Protein AF-A0A3R7HCZ3-F1 (afdb_monomer_lite)

Sequence (159 aa):
MEVKSAFKNFFNTLKILQLVKFNPEKGKIEFSSGRIAFIGEDILTLFQSELEKILGENYKVLAYTTGKKLGLNFWKCLEKNFNGKTSEEKIKLACKFLTYSGWGKHEVFLTKNQCTIRVYNSIISNSYKNKHFNSDKPTCHLHCGLLVKLVENAFGWGG

Radius of gyration: 16.72 Å; chains: 1; bounding box: 40×29×40 Å

pLDDT: mean 82.82, std 12.59, range [43.34, 96.81]

Foldseek 3Di:
DVVVVVVVVVVLVVLQVVQWDDDVVVPFTAGVLGTDDDDDLLRVLVVLVVLCVVVPPCVLVVLLVLLLVLLVSLLVSCCVSPVVDALVVSLVSVQVVCCVSQQAHWDWDDDPPDIDIDGHPGSQVVSVCVPDPDDPDDGNSNNNSNSVNSVCVRPVPDD

Structure (mmCIF, N/CA/C/O backbone):
data_AF-A0A3R7HCZ3-F1
#
_entry.id   AF-A0A3R7HCZ3-F1
#
loop_
_atom_site.group_PDB
_atom_site.id
_atom_site.type_symbol
_atom_site.label_atom_id
_atom_site.label_alt_id
_atom_site.label_comp_id
_atom_site.label_asym_id
_atom_site.label_entity_id
_atom_site.label_seq_id
_atom_site.pdbx_PDB_ins_code
_atom_site.Cartn_x
_atom_site.Cartn_y
_atom_site.Cartn_z
_atom_site.occupancy
_atom_site.B_iso_or_equiv
_atom_site.auth_seq_id
_atom_site.auth_comp_id
_atom_site.auth_asym_id
_atom_site.auth_atom_id
_atom_site.pdbx_PDB_model_num
ATOM 1 N N . MET A 1 1 ? -17.525 -17.436 19.801 1.00 46.69 1 MET A N 1
ATOM 2 C CA . MET A 1 1 ? -16.749 -16.170 19.731 1.00 46.69 1 MET A CA 1
ATOM 3 C C . MET A 1 1 ? -16.386 -15.774 18.289 1.00 46.69 1 MET A C 1
ATOM 5 O O . MET A 1 1 ? -16.250 -14.589 18.010 1.00 46.69 1 MET A O 1
ATOM 9 N N . GLU A 1 2 ? -16.323 -16.727 17.351 1.00 50.44 2 GLU A N 1
ATOM 10 C CA . GLU A 1 2 ? -15.933 -16.509 15.944 1.00 50.44 2 GLU A CA 1
ATOM 11 C C . GLU A 1 2 ? -16.980 -15.787 15.079 1.00 50.44 2 GLU A C 1
ATOM 13 O O . GLU A 1 2 ? -16.623 -14.939 14.263 1.00 50.44 2 GLU A O 1
ATOM 18 N N . VAL A 1 3 ? -18.276 -16.024 15.307 1.00 49.56 3 VAL A N 1
ATOM 19 C CA . VAL A 1 3 ? -19.358 -15.432 14.494 1.00 49.56 3 VAL A CA 1
ATOM 20 C C . VAL A 1 3 ? -19.382 -13.900 14.600 1.00 49.56 3 VAL A C 1
ATOM 22 O O . VAL A 1 3 ? -19.431 -13.206 13.589 1.00 49.56 3 VAL A O 1
ATOM 25 N N . LYS A 1 4 ? -19.236 -13.334 15.807 1.00 47.03 4 LYS A N 1
ATOM 26 C CA . LYS A 1 4 ? -19.186 -11.869 16.001 1.00 47.03 4 LYS A CA 1
ATOM 27 C C . LYS A 1 4 ? -17.974 -11.225 15.309 1.00 47.03 4 LYS A C 1
ATOM 29 O O . LYS A 1 4 ? -18.085 -10.119 14.781 1.00 47.03 4 LYS A O 1
ATOM 34 N N . SER A 1 5 ? -16.836 -11.923 15.281 1.00 55.28 5 SER A N 1
ATOM 35 C CA . SER A 1 5 ? -15.621 -11.483 14.581 1.00 55.28 5 SER A CA 1
ATOM 36 C C . SER A 1 5 ? -15.808 -11.510 13.059 1.00 55.28 5 SER A C 1
ATOM 38 O O . SER A 1 5 ? -15.493 -10.530 12.380 1.00 55.28 5 SER A O 1
ATOM 40 N N . ALA A 1 6 ? -16.405 -12.580 12.525 1.00 57.06 6 ALA A N 1
ATOM 41 C CA . ALA A 1 6 ? -16.720 -12.716 11.105 1.00 57.06 6 ALA A CA 1
ATOM 42 C C . ALA A 1 6 ? -17.700 -11.631 10.623 1.00 57.06 6 ALA A C 1
ATOM 44 O O . ALA A 1 6 ? -17.431 -10.957 9.629 1.00 57.06 6 ALA A O 1
ATOM 45 N N . PHE A 1 7 ? -18.770 -11.369 11.382 1.00 58.47 7 PHE A N 1
ATOM 46 C CA . PHE A 1 7 ? -19.737 -10.311 11.069 1.00 58.47 7 PHE A CA 1
ATOM 47 C C . PHE A 1 7 ? -19.108 -8.911 11.096 1.00 58.47 7 PHE A C 1
ATOM 49 O O . PHE A 1 7 ? -19.286 -8.131 10.161 1.00 58.47 7 PHE A O 1
ATOM 56 N N . LYS A 1 8 ? -18.305 -8.588 12.119 1.00 60.72 8 LYS A N 1
ATOM 57 C CA . LYS A 1 8 ? -17.579 -7.305 12.183 1.00 60.72 8 LYS A CA 1
ATOM 58 C C . LYS A 1 8 ? -16.622 -7.145 10.997 1.00 60.72 8 LYS A C 1
ATOM 60 O O . LYS A 1 8 ? -16.502 -6.059 10.427 1.00 60.72 8 LYS A O 1
ATOM 65 N N . ASN A 1 9 ? -15.957 -8.229 10.603 1.00 61.84 9 ASN A N 1
ATOM 66 C CA . ASN A 1 9 ? -15.080 -8.251 9.442 1.00 61.84 9 ASN A CA 1
ATOM 67 C C . ASN A 1 9 ? -15.834 -8.021 8.131 1.00 61.84 9 ASN A C 1
ATOM 69 O O . ASN A 1 9 ? -15.333 -7.258 7.309 1.00 61.84 9 ASN A O 1
ATOM 73 N N . PHE A 1 10 ? -17.012 -8.621 7.969 1.00 63.19 10 PHE A N 1
ATOM 74 C CA . PHE A 1 10 ? -17.880 -8.463 6.805 1.00 63.19 10 PHE A CA 1
ATOM 75 C C . PHE A 1 10 ? -18.360 -7.016 6.629 1.00 63.19 10 PHE A C 1
ATOM 77 O O . PHE A 1 10 ? -18.179 -6.437 5.560 1.00 63.19 10 PHE A O 1
ATOM 84 N N . PHE A 1 11 ? -18.860 -6.374 7.690 1.00 66.81 11 PHE A N 1
ATOM 85 C CA . PHE A 1 11 ? -19.307 -4.977 7.620 1.00 66.81 11 PHE A CA 1
ATOM 86 C C . PHE A 1 11 ? -18.174 -3.992 7.322 1.00 66.81 11 PHE A C 1
ATOM 88 O O . PHE A 1 11 ? -18.360 -3.052 6.551 1.00 66.81 11 PHE A O 1
ATOM 95 N N . ASN A 1 12 ? -16.986 -4.204 7.895 1.00 66.94 12 ASN A N 1
ATOM 96 C CA . ASN A 1 12 ? -15.822 -3.376 7.572 1.00 66.94 12 ASN A CA 1
ATOM 97 C C . ASN A 1 12 ? -15.404 -3.538 6.104 1.00 66.94 12 ASN A C 1
ATOM 99 O O . ASN A 1 12 ? -15.039 -2.556 5.464 1.00 66.94 12 ASN A O 1
ATOM 103 N N . THR A 1 13 ? -15.490 -4.758 5.564 1.00 66.94 13 THR A N 1
ATOM 104 C CA . THR A 1 13 ? -15.223 -5.027 4.147 1.00 66.94 13 THR A CA 1
ATOM 105 C C . THR A 1 13 ? -16.255 -4.343 3.250 1.00 66.94 13 THR A C 1
ATOM 107 O O . THR A 1 13 ? -15.870 -3.634 2.325 1.00 66.94 13 THR A O 1
ATOM 110 N N . LEU A 1 14 ? -17.550 -4.467 3.561 1.00 69.06 14 LEU A N 1
ATOM 111 C CA . LEU A 1 14 ? -18.622 -3.784 2.831 1.00 69.06 14 LEU A CA 1
ATOM 112 C C . LEU A 1 14 ? -18.439 -2.265 2.821 1.00 69.06 14 LEU A C 1
ATOM 114 O O . LEU A 1 14 ? -18.545 -1.654 1.764 1.00 69.06 14 LEU A O 1
ATOM 118 N N . LYS A 1 15 ? -18.099 -1.658 3.965 1.00 72.00 15 LYS A N 1
ATOM 119 C CA . LYS A 1 15 ? -17.854 -0.210 4.049 1.00 72.00 15 LYS A CA 1
ATOM 120 C C . LYS A 1 15 ? -16.722 0.251 3.139 1.00 72.00 15 LYS A C 1
ATOM 122 O O . LYS A 1 15 ? -16.817 1.322 2.557 1.00 72.00 15 LYS A O 1
ATOM 127 N N . ILE A 1 16 ? -15.657 -0.538 3.015 1.00 70.88 16 ILE A N 1
ATOM 128 C CA . ILE A 1 16 ? -14.544 -0.199 2.128 1.00 70.88 16 ILE A CA 1
ATOM 129 C C . ILE A 1 16 ? -14.942 -0.378 0.657 1.00 70.88 16 ILE A C 1
ATOM 131 O O . ILE A 1 16 ? -14.633 0.484 -0.161 1.00 70.88 16 ILE A O 1
ATOM 135 N N . LEU A 1 17 ? -15.659 -1.452 0.317 1.00 71.31 17 LEU A N 1
ATOM 136 C CA . LEU A 1 17 ? -16.142 -1.682 -1.050 1.00 71.31 17 LEU A CA 1
ATOM 137 C C . LEU A 1 17 ? -17.149 -0.612 -1.496 1.00 71.31 17 LEU A C 1
ATOM 139 O O . LEU A 1 17 ? -17.121 -0.204 -2.650 1.00 71.31 17 LEU A O 1
ATOM 143 N N . GLN A 1 18 ? -17.963 -0.081 -0.580 1.00 77.12 18 GLN A N 1
ATOM 144 C CA . GLN A 1 18 ? -18.866 1.048 -0.842 1.00 77.12 18 GLN A CA 1
ATOM 145 C C . GLN A 1 18 ? -18.138 2.348 -1.221 1.00 77.12 18 GLN A C 1
ATOM 147 O O . GLN A 1 18 ? -18.753 3.249 -1.792 1.00 77.12 18 GLN A O 1
ATOM 152 N N . LEU A 1 19 ? -16.838 2.469 -0.928 1.00 77.12 19 LEU A N 1
ATOM 153 C CA . LEU A 1 19 ? -16.034 3.612 -1.370 1.00 77.12 19 LEU A CA 1
ATOM 154 C C . LEU A 1 19 ? -15.634 3.512 -2.846 1.00 77.12 19 LEU A C 1
ATOM 156 O O . LEU A 1 19 ? -15.153 4.505 -3.390 1.00 77.12 19 LEU A O 1
ATOM 160 N N . VAL A 1 20 ? -15.810 2.346 -3.477 1.00 81.12 20 VAL A N 1
ATOM 161 C CA . VAL A 1 20 ? -15.575 2.136 -4.906 1.00 81.12 20 VAL A CA 1
ATOM 162 C C . VAL A 1 20 ? -16.873 2.411 -5.662 1.00 81.12 20 VAL A C 1
ATOM 164 O O . VAL A 1 20 ? -17.868 1.710 -5.497 1.00 81.12 20 VAL A O 1
ATOM 167 N N . LYS A 1 21 ? -16.865 3.435 -6.513 1.00 83.88 21 LYS A N 1
ATOM 168 C CA . LYS A 1 21 ? -17.983 3.795 -7.388 1.00 83.88 21 LYS A CA 1
ATOM 169 C C . LYS A 1 21 ? -17.620 3.486 -8.829 1.00 83.88 21 LYS A C 1
ATOM 171 O O . LYS A 1 21 ? -16.614 3.982 -9.332 1.00 83.88 21 LYS A O 1
ATOM 176 N N . PHE A 1 22 ? -18.450 2.693 -9.498 1.00 85.56 22 PHE A N 1
ATOM 177 C CA . PHE A 1 22 ? -18.299 2.400 -10.918 1.00 85.56 22 PHE A CA 1
ATOM 178 C C . PHE A 1 22 ? -19.313 3.205 -11.731 1.00 85.56 22 PHE A C 1
ATOM 180 O O . PHE A 1 22 ? -20.516 3.088 -11.518 1.00 85.56 22 PHE A O 1
ATOM 187 N N . ASN A 1 23 ? -18.816 4.030 -12.651 1.00 84.44 23 ASN A N 1
ATOM 188 C CA . ASN A 1 23 ? -19.613 4.757 -13.628 1.00 84.44 23 ASN A CA 1
ATOM 189 C C . ASN A 1 23 ? -19.216 4.281 -15.042 1.00 84.44 23 ASN A C 1
ATOM 191 O O . ASN A 1 23 ? -18.262 4.823 -15.617 1.00 84.44 23 ASN A O 1
ATOM 195 N N . PRO A 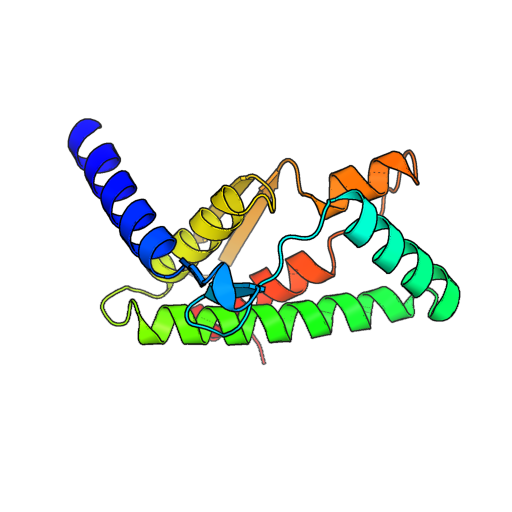1 24 ? -19.904 3.258 -15.587 1.00 83.12 24 PRO A N 1
ATOM 196 C CA . PRO A 1 24 ? -19.575 2.684 -16.891 1.00 83.12 24 PRO A CA 1
ATOM 197 C C . PRO A 1 24 ? -19.789 3.676 -18.036 1.00 83.12 24 PRO A C 1
ATOM 199 O O . PRO A 1 24 ? -18.946 3.755 -18.924 1.00 83.12 24 PRO A O 1
ATOM 202 N N . GLU A 1 25 ? -20.843 4.494 -17.978 1.00 88.62 25 GLU A N 1
ATOM 203 C CA . GLU A 1 25 ? -21.162 5.495 -19.009 1.00 88.62 25 GLU A CA 1
ATOM 204 C C . GLU A 1 25 ? -20.035 6.515 -19.202 1.00 88.62 25 GLU A C 1
ATOM 206 O O . GLU A 1 25 ? -19.793 6.992 -20.307 1.00 88.62 25 GLU A O 1
ATOM 211 N N . LYS A 1 26 ? -19.310 6.838 -18.124 1.00 87.06 26 LYS A N 1
ATOM 212 C CA . LYS A 1 26 ? -18.167 7.761 -18.152 1.00 87.06 26 LYS A CA 1
ATOM 213 C C . LYS A 1 26 ? -16.812 7.051 -18.199 1.00 87.06 26 LYS A C 1
ATOM 215 O O . LYS A 1 26 ? -15.788 7.733 -18.137 1.00 87.06 26 LYS A O 1
ATOM 220 N N . GLY A 1 27 ? -16.775 5.715 -18.243 1.00 84.00 27 GLY A N 1
ATOM 221 C CA . GLY A 1 27 ? -15.536 4.929 -18.195 1.00 84.00 27 GLY A CA 1
ATOM 222 C C . GLY A 1 27 ? -14.690 5.201 -16.941 1.00 84.00 27 GLY A C 1
ATOM 223 O O . GLY A 1 27 ? -13.456 5.277 -17.010 1.00 84.00 27 GLY A O 1
ATOM 224 N N . LYS A 1 28 ? -15.335 5.439 -15.791 1.00 86.12 28 LYS A N 1
ATOM 225 C CA . LYS A 1 28 ? -14.669 5.831 -14.540 1.00 86.12 28 LYS A CA 1
ATOM 226 C C . LYS A 1 28 ? -14.933 4.825 -13.432 1.00 86.12 28 LYS A C 1
ATOM 228 O O . LYS A 1 28 ? -16.071 4.448 -13.173 1.00 86.12 28 LYS A O 1
ATOM 233 N N . ILE A 1 29 ? -13.866 4.473 -12.727 1.00 83.88 29 ILE A N 1
ATOM 234 C CA . ILE A 1 29 ? -13.945 3.879 -11.399 1.00 83.88 29 ILE A CA 1
ATOM 235 C C . ILE A 1 29 ? -13.340 4.900 -10.443 1.00 83.88 29 ILE A C 1
ATOM 237 O O . ILE A 1 29 ? -12.251 5.425 -10.684 1.00 83.88 29 ILE A O 1
ATOM 241 N N . GLU A 1 30 ? -14.057 5.220 -9.380 1.00 82.50 30 GLU A N 1
ATOM 242 C CA . GLU A 1 30 ? -13.645 6.199 -8.385 1.00 82.50 30 GLU A CA 1
ATOM 243 C C . GLU A 1 30 ? -13.524 5.504 -7.038 1.00 82.50 30 GLU A C 1
ATOM 245 O O . GLU A 1 30 ? -14.420 4.784 -6.614 1.00 82.50 30 GLU A O 1
ATOM 250 N N . PHE A 1 31 ? -12.409 5.730 -6.361 1.00 78.06 31 PHE A N 1
ATOM 251 C CA . PHE A 1 31 ? -12.282 5.488 -4.935 1.00 78.06 31 PHE A CA 1
ATOM 252 C C . PHE A 1 31 ? -12.346 6.839 -4.228 1.00 78.06 31 PHE A C 1
ATOM 254 O O . PHE A 1 31 ? -12.068 7.870 -4.834 1.00 78.06 31 PHE A O 1
ATOM 261 N N . SER A 1 32 ? -12.670 6.888 -2.938 1.00 72.31 32 SER A N 1
ATOM 262 C CA . SER A 1 32 ? -12.846 8.172 -2.237 1.00 72.31 32 SER A CA 1
ATOM 263 C C . SER A 1 32 ? -11.636 9.134 -2.314 1.00 72.31 32 SER A C 1
ATOM 265 O O . SER A 1 32 ? -11.789 10.307 -1.968 1.00 72.31 32 SER A O 1
ATOM 267 N N . SER A 1 33 ? -10.445 8.657 -2.691 1.00 69.44 33 SER A N 1
ATOM 268 C CA . SER A 1 33 ? -9.234 9.462 -2.899 1.00 69.44 33 SER A CA 1
ATOM 269 C C . SER A 1 33 ? -9.015 9.931 -4.345 1.00 69.44 33 SER A C 1
ATOM 271 O O . SER A 1 33 ? -8.039 10.633 -4.594 1.00 69.44 33 SER A O 1
ATOM 273 N N . GLY A 1 34 ? -9.859 9.534 -5.301 1.00 76.88 34 GLY A N 1
ATOM 274 C CA . GLY A 1 34 ? -9.751 9.892 -6.718 1.00 76.88 34 GLY A CA 1
ATOM 275 C C . GLY A 1 34 ? -10.090 8.745 -7.676 1.00 76.88 34 GLY A C 1
ATOM 276 O O . GLY A 1 34 ? -10.532 7.669 -7.274 1.00 76.88 34 GLY A O 1
ATOM 277 N N . ARG A 1 35 ? -9.863 8.971 -8.974 1.00 81.00 35 ARG A N 1
ATOM 278 C CA . ARG A 1 35 ? -10.033 7.939 -10.006 1.00 81.00 35 ARG A CA 1
ATOM 279 C C . ARG A 1 35 ? -9.033 6.805 -9.782 1.00 81.00 35 ARG A C 1
ATOM 281 O O . ARG A 1 35 ? -7.853 7.060 -9.552 1.00 81.00 35 ARG A O 1
ATOM 288 N N . ILE A 1 36 ? -9.502 5.571 -9.908 1.00 80.38 36 ILE A N 1
ATOM 289 C CA . ILE A 1 36 ? -8.663 4.374 -9.905 1.00 80.38 36 ILE A CA 1
ATOM 290 C C . ILE A 1 36 ? -8.770 3.656 -11.250 1.00 80.38 36 ILE A C 1
ATOM 292 O O . ILE A 1 36 ? -9.755 3.800 -11.977 1.00 80.38 36 ILE A O 1
ATOM 296 N N . ALA A 1 37 ? -7.732 2.897 -11.583 1.00 77.62 37 ALA A N 1
ATOM 297 C CA . ALA A 1 37 ? -7.688 2.028 -12.748 1.00 77.62 37 ALA A CA 1
ATOM 298 C C . ALA A 1 37 ? -7.290 0.621 -12.298 1.00 77.62 37 ALA A C 1
ATOM 300 O O . ALA A 1 37 ? -6.429 0.473 -11.429 1.00 77.62 37 ALA A O 1
ATOM 301 N N . PHE A 1 38 ? -7.909 -0.395 -12.896 1.00 78.88 38 PHE A N 1
ATOM 302 C CA . PHE A 1 38 ? -7.417 -1.763 -12.793 1.00 78.88 38 PHE A CA 1
ATOM 303 C C . PHE A 1 38 ? -6.283 -1.933 -13.797 1.00 78.88 38 PHE A C 1
ATOM 305 O O . PHE A 1 38 ? -6.453 -1.667 -14.985 1.00 78.88 38 PHE A O 1
ATOM 312 N N . ILE A 1 39 ? -5.119 -2.330 -13.298 1.00 75.88 39 ILE A N 1
ATOM 313 C CA . ILE A 1 39 ? -3.920 -2.554 -14.099 1.00 75.88 39 ILE A CA 1
ATOM 314 C C . ILE A 1 39 ? -3.596 -4.039 -13.975 1.00 75.88 39 ILE A C 1
ATOM 316 O O . ILE A 1 39 ? -3.497 -4.546 -12.859 1.00 75.88 39 ILE A O 1
ATOM 320 N N . GLY A 1 40 ? -3.468 -4.732 -15.107 1.00 76.88 40 GLY A N 1
ATOM 321 C CA . GLY A 1 40 ? -3.034 -6.130 -15.116 1.00 76.88 40 GLY A CA 1
ATOM 322 C C . GLY A 1 40 ? -1.614 -6.273 -14.564 1.00 76.88 40 GLY A C 1
ATOM 323 O O . GLY A 1 40 ? -0.784 -5.378 -14.745 1.00 76.88 40 GLY A O 1
ATOM 324 N N . GLU A 1 41 ? -1.322 -7.397 -13.910 1.00 75.62 41 GLU A N 1
ATOM 325 C CA . GLU A 1 41 ? -0.023 -7.637 -13.258 1.00 75.62 41 GLU A CA 1
ATOM 326 C C . GLU A 1 41 ? 1.156 -7.496 -14.246 1.00 75.62 41 GLU A C 1
ATOM 328 O O . GLU A 1 41 ? 2.197 -6.910 -13.930 1.00 75.62 41 GLU A O 1
ATOM 333 N N . ASP A 1 42 ? 0.965 -7.929 -15.493 1.00 77.19 42 ASP A N 1
ATOM 334 C CA . ASP A 1 42 ? 1.971 -7.846 -16.559 1.00 77.19 42 ASP A CA 1
ATOM 335 C C . ASP A 1 42 ? 2.353 -6.406 -16.913 1.00 77.19 42 ASP A C 1
ATOM 337 O O . ASP A 1 42 ? 3.521 -6.111 -17.178 1.00 77.19 42 ASP A O 1
ATOM 341 N N . ILE A 1 43 ? 1.388 -5.484 -16.863 1.00 80.38 43 ILE A N 1
ATOM 342 C CA . ILE A 1 43 ? 1.613 -4.066 -17.160 1.00 80.38 43 ILE A CA 1
ATOM 343 C C . ILE A 1 43 ? 2.457 -3.423 -16.062 1.00 80.38 43 ILE A C 1
ATOM 345 O O . ILE A 1 43 ? 3.390 -2.680 -16.364 1.00 80.38 43 ILE A O 1
ATOM 349 N N . LEU A 1 44 ? 2.188 -3.742 -14.792 1.00 78.69 44 LEU A N 1
ATOM 350 C CA . LEU A 1 44 ? 3.004 -3.256 -13.677 1.00 78.69 44 LEU A CA 1
ATOM 351 C C . LEU A 1 44 ? 4.457 -3.736 -13.812 1.00 78.69 44 LEU A C 1
ATOM 353 O O . LEU A 1 44 ? 5.393 -2.955 -13.639 1.00 78.69 44 LEU A O 1
ATOM 357 N N . THR A 1 45 ? 4.632 -5.000 -14.202 1.00 76.50 45 THR A N 1
ATOM 358 C CA . THR A 1 45 ? 5.944 -5.597 -14.487 1.00 76.50 45 THR A CA 1
ATOM 359 C C . THR A 1 45 ? 6.657 -4.888 -15.633 1.00 76.50 45 THR A C 1
ATOM 361 O O . THR A 1 45 ? 7.856 -4.626 -15.560 1.00 76.50 45 THR A O 1
ATOM 364 N N . LEU A 1 46 ? 5.932 -4.600 -16.718 1.00 80.56 46 LEU A N 1
ATOM 365 C CA . LEU A 1 46 ? 6.466 -3.896 -17.877 1.00 80.56 46 LEU A CA 1
ATOM 366 C C . LEU A 1 46 ? 6.962 -2.505 -17.479 1.00 80.56 46 LEU A C 1
ATOM 368 O O . LEU A 1 46 ? 8.125 -2.193 -17.725 1.00 80.56 46 LEU A O 1
ATOM 372 N N . PHE A 1 47 ? 6.129 -1.720 -16.790 1.00 81.88 47 PHE A N 1
ATOM 373 C CA . PHE A 1 47 ? 6.511 -0.394 -16.306 1.00 81.88 47 PHE A CA 1
ATOM 374 C C . PHE A 1 47 ? 7.759 -0.435 -15.430 1.00 81.88 47 PHE A C 1
ATOM 376 O O . PHE A 1 47 ? 8.664 0.370 -15.632 1.00 81.88 47 PHE A O 1
ATOM 383 N N . GLN A 1 48 ? 7.833 -1.378 -14.489 1.00 81.44 48 GLN A N 1
ATOM 384 C CA . GLN A 1 48 ? 9.017 -1.522 -13.649 1.00 81.44 48 GLN A CA 1
ATOM 385 C C . GLN A 1 48 ? 10.264 -1.834 -14.486 1.00 81.44 48 GLN A C 1
ATOM 387 O O . GLN A 1 48 ? 11.276 -1.161 -14.319 1.00 81.44 48 GLN A O 1
ATOM 392 N N . SER A 1 49 ? 10.185 -2.791 -15.417 1.00 81.31 49 SER A N 1
ATOM 393 C CA . SER A 1 49 ? 11.334 -3.160 -16.254 1.00 81.31 49 SER A CA 1
ATOM 394 C C . SER A 1 49 ? 11.802 -2.026 -17.170 1.00 81.31 49 SER A C 1
ATOM 396 O O . SER A 1 49 ? 13.001 -1.847 -17.361 1.00 81.31 49 SER A O 1
ATOM 398 N N . GLU A 1 50 ? 10.882 -1.227 -17.713 1.00 87.06 50 GLU A N 1
ATOM 399 C CA . GLU A 1 50 ? 11.244 -0.091 -18.566 1.00 87.06 50 GLU A CA 1
ATOM 400 C C . GLU A 1 50 ? 11.847 1.059 -17.750 1.00 87.06 50 GLU A C 1
ATOM 402 O O . GLU A 1 50 ? 12.852 1.645 -18.151 1.00 87.06 50 GLU A O 1
ATOM 407 N N . LEU A 1 51 ? 11.310 1.339 -16.558 1.00 86.06 51 LEU A N 1
ATOM 408 C CA . LEU A 1 51 ? 11.903 2.322 -15.648 1.00 86.06 51 LEU A CA 1
ATOM 409 C C . LEU A 1 51 ? 13.292 1.892 -15.166 1.00 86.06 51 LEU A C 1
ATOM 411 O O . LEU A 1 51 ? 14.182 2.735 -15.084 1.00 86.06 51 LEU A O 1
ATOM 415 N N . GLU A 1 52 ? 13.491 0.603 -14.882 1.00 85.88 52 GLU A N 1
ATOM 416 C CA . GLU A 1 52 ? 14.797 0.031 -14.536 1.00 85.88 52 GLU A CA 1
ATOM 417 C C . GLU A 1 52 ? 15.822 0.238 -15.661 1.00 85.88 52 GLU A C 1
ATOM 419 O O . GLU A 1 52 ? 16.942 0.664 -15.389 1.00 85.88 52 GLU A O 1
ATOM 424 N N . L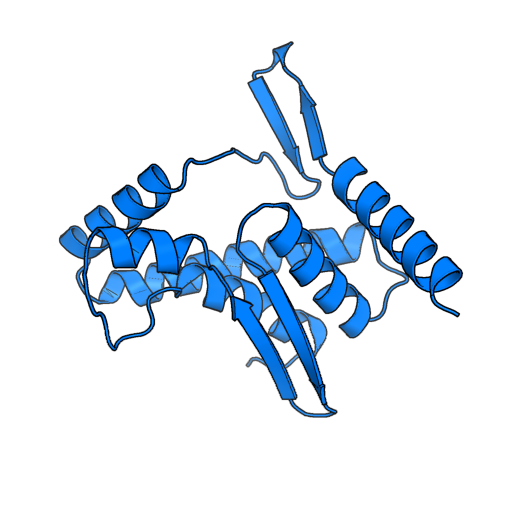YS A 1 53 ? 15.442 0.018 -16.928 1.00 87.06 53 LYS A N 1
ATOM 425 C CA . LYS A 1 53 ? 16.329 0.246 -18.085 1.00 87.06 53 LYS A CA 1
ATOM 426 C C . LYS A 1 53 ? 16.720 1.714 -18.259 1.00 87.06 53 LYS A C 1
ATOM 428 O O . LYS A 1 53 ? 17.866 2.000 -18.583 1.00 87.06 53 LYS A O 1
ATOM 433 N N . ILE A 1 54 ? 15.771 2.633 -18.073 1.00 91.56 54 ILE A N 1
ATOM 434 C CA . ILE A 1 54 ? 15.984 4.069 -18.311 1.00 91.56 54 ILE A CA 1
ATOM 435 C C . ILE A 1 54 ? 16.763 4.714 -17.161 1.00 91.56 54 ILE A C 1
ATOM 437 O O . ILE A 1 54 ? 17.662 5.519 -17.388 1.00 91.56 54 ILE A O 1
ATOM 441 N N . LEU A 1 55 ? 16.392 4.398 -15.919 1.00 89.81 55 LEU A N 1
ATOM 442 C CA . LEU A 1 55 ? 16.889 5.092 -14.728 1.00 89.81 55 LEU A CA 1
ATOM 443 C C . LEU A 1 55 ? 18.001 4.326 -14.006 1.00 89.81 55 LEU A C 1
ATOM 445 O O . LEU A 1 55 ? 18.603 4.869 -13.074 1.00 89.81 55 LEU A O 1
ATOM 449 N N . GLY A 1 56 ? 18.251 3.069 -14.382 1.00 87.12 56 GLY A N 1
ATOM 450 C CA . GLY A 1 56 ? 19.086 2.165 -13.600 1.00 87.12 56 GLY A CA 1
ATOM 451 C C . GLY A 1 56 ? 18.575 2.074 -12.163 1.00 87.12 56 GLY A C 1
ATOM 452 O O . GLY A 1 56 ? 17.385 2.225 -11.901 1.00 87.12 56 GLY A O 1
ATOM 453 N N . GLU A 1 57 ? 19.484 1.921 -11.204 1.00 85.44 57 GLU A N 1
ATOM 454 C CA . GLU A 1 57 ? 19.190 1.799 -9.767 1.00 85.44 57 GLU A CA 1
ATOM 455 C C . GLU A 1 57 ? 18.341 2.949 -9.176 1.00 85.44 57 GLU A C 1
ATOM 457 O O . GLU A 1 57 ? 17.620 2.741 -8.195 1.00 85.44 57 GLU A O 1
ATOM 462 N N . ASN A 1 58 ? 18.340 4.140 -9.790 1.00 88.75 58 ASN A N 1
ATOM 463 C CA . ASN A 1 58 ? 17.550 5.286 -9.319 1.00 88.75 58 ASN A CA 1
ATOM 464 C C . ASN A 1 58 ? 16.033 5.049 -9.386 1.00 88.75 58 ASN A C 1
ATOM 466 O O . ASN A 1 58 ? 15.275 5.711 -8.668 1.00 88.75 58 ASN A O 1
ATOM 470 N N . TYR A 1 59 ? 15.571 4.078 -10.183 1.00 88.50 59 TYR A N 1
ATOM 471 C CA . TYR A 1 59 ? 14.156 3.706 -10.216 1.00 88.50 59 TYR A CA 1
ATOM 472 C C . TYR A 1 59 ? 13.630 3.330 -8.819 1.00 88.50 59 TYR A C 1
ATOM 474 O O . TYR A 1 59 ? 12.472 3.605 -8.512 1.00 88.50 59 TYR A O 1
ATOM 482 N N . LYS A 1 60 ? 14.472 2.748 -7.948 1.00 89.75 60 LYS A N 1
ATOM 483 C CA . LYS A 1 60 ? 14.085 2.307 -6.597 1.00 89.75 60 LYS A CA 1
ATOM 484 C C . LYS A 1 60 ? 13.627 3.485 -5.749 1.00 89.75 60 LYS A C 1
ATOM 486 O O . LYS A 1 60 ? 12.595 3.407 -5.082 1.00 89.75 60 LYS A O 1
ATOM 491 N N . VAL A 1 61 ? 14.361 4.596 -5.826 1.00 92.62 61 VAL A N 1
ATOM 492 C CA . VAL A 1 61 ? 14.048 5.849 -5.124 1.00 92.62 61 VAL A CA 1
ATOM 493 C C . VAL A 1 61 ? 12.760 6.458 -5.669 1.00 92.62 61 VAL A C 1
ATOM 495 O O . VAL A 1 61 ? 11.892 6.869 -4.892 1.00 92.62 61 VAL A O 1
ATOM 498 N N . LEU A 1 62 ? 12.593 6.469 -6.996 1.00 92.38 62 LEU A N 1
ATOM 499 C CA . LEU A 1 62 ? 11.376 6.961 -7.639 1.00 92.38 62 LEU A CA 1
ATOM 500 C C . LEU A 1 62 ? 10.149 6.127 -7.238 1.00 92.38 62 LEU A C 1
ATOM 502 O O . LEU A 1 62 ? 9.124 6.686 -6.839 1.00 92.38 62 LEU A O 1
ATOM 506 N N . ALA A 1 63 ? 10.259 4.799 -7.299 1.00 91.69 63 ALA A N 1
ATOM 507 C CA . ALA A 1 63 ? 9.208 3.862 -6.925 1.00 91.69 63 ALA A CA 1
ATOM 508 C C . ALA A 1 63 ? 8.825 4.030 -5.450 1.00 91.69 63 ALA A C 1
ATOM 510 O O . ALA A 1 63 ? 7.646 4.192 -5.138 1.00 91.69 63 ALA A O 1
ATOM 511 N N . TYR A 1 64 ? 9.812 4.081 -4.553 1.00 94.62 64 TYR A N 1
ATOM 512 C CA . TYR A 1 64 ? 9.593 4.288 -3.123 1.00 94.62 64 TYR A CA 1
ATOM 513 C C . TYR A 1 64 ? 8.905 5.628 -2.828 1.00 94.62 64 TYR A C 1
ATOM 515 O O . TYR A 1 64 ? 7.899 5.675 -2.118 1.00 94.62 64 TYR A O 1
ATOM 523 N N . THR A 1 65 ? 9.379 6.718 -3.434 1.00 95.38 65 THR A N 1
ATOM 524 C CA . THR A 1 65 ? 8.799 8.062 -3.261 1.00 95.38 65 THR A CA 1
ATOM 525 C C . THR A 1 65 ? 7.369 8.135 -3.795 1.00 95.38 65 THR A C 1
ATOM 527 O O . THR A 1 65 ? 6.488 8.730 -3.168 1.00 95.38 65 THR A O 1
ATOM 530 N N . THR A 1 66 ? 7.112 7.493 -4.935 1.00 93.25 66 THR A N 1
ATOM 531 C CA . THR A 1 66 ? 5.766 7.366 -5.508 1.00 93.25 66 THR A CA 1
ATOM 532 C C . THR A 1 66 ? 4.854 6.584 -4.567 1.00 93.25 66 THR A C 1
ATOM 534 O O . THR A 1 66 ? 3.754 7.042 -4.257 1.00 93.25 66 TH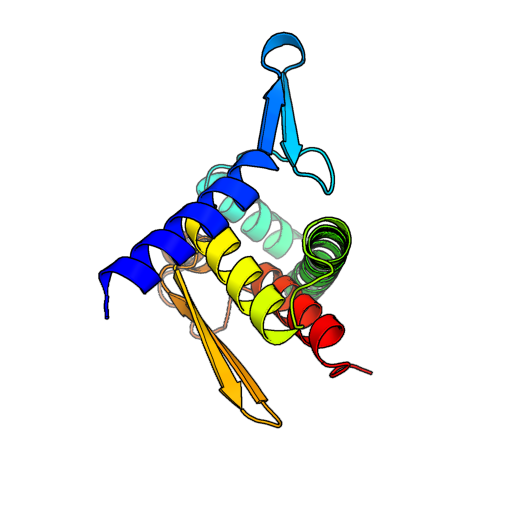R A O 1
ATOM 537 N N . GLY A 1 67 ? 5.348 5.467 -4.026 1.00 94.88 67 GLY A N 1
ATOM 538 C CA . GLY A 1 67 ? 4.691 4.699 -2.975 1.00 94.88 67 GLY A CA 1
ATOM 539 C C . GLY A 1 67 ? 4.297 5.569 -1.785 1.00 94.88 67 GLY A C 1
ATOM 540 O O . GLY A 1 67 ? 3.132 5.569 -1.392 1.00 94.88 67 GLY A O 1
ATOM 541 N N . LYS A 1 68 ? 5.217 6.397 -1.267 1.00 96.81 68 LYS A N 1
ATOM 542 C CA . LYS A 1 68 ? 4.910 7.314 -0.156 1.00 96.81 68 LYS A CA 1
ATOM 543 C C . LYS A 1 68 ? 3.761 8.266 -0.504 1.00 96.81 68 LYS A C 1
ATOM 545 O O . LYS A 1 68 ? 2.841 8.431 0.293 1.00 96.81 68 LYS A O 1
ATOM 550 N N . LYS A 1 69 ? 3.748 8.861 -1.701 1.00 94.69 69 LYS A N 1
ATOM 551 C CA . LYS A 1 69 ? 2.639 9.736 -2.133 1.00 94.69 69 LYS A CA 1
ATOM 552 C C . LYS A 1 69 ? 1.297 8.993 -2.165 1.00 94.69 69 LYS A C 1
ATOM 554 O O . LYS A 1 69 ? 0.298 9.528 -1.684 1.00 94.69 69 LYS A O 1
ATOM 559 N N . LEU A 1 70 ? 1.278 7.753 -2.662 1.00 91.88 70 LEU A N 1
ATOM 560 C CA . LEU A 1 70 ? 0.084 6.899 -2.644 1.00 91.88 70 LEU A CA 1
ATOM 561 C C . LEU A 1 70 ? -0.373 6.594 -1.213 1.00 91.88 70 LEU A C 1
ATOM 563 O O . LEU A 1 70 ? -1.552 6.758 -0.904 1.00 91.88 70 LEU A O 1
ATOM 567 N N . GLY A 1 71 ? 0.555 6.228 -0.325 1.00 94.19 71 GLY A N 1
ATOM 568 C CA . GLY A 1 71 ? 0.266 5.964 1.085 1.00 94.19 71 GLY A CA 1
ATOM 569 C C . GLY A 1 71 ? -0.317 7.181 1.806 1.00 94.19 71 GLY A C 1
ATOM 570 O O . GLY A 1 71 ? -1.280 7.045 2.556 1.00 94.19 71 GLY A O 1
ATOM 571 N N . LEU A 1 72 ? 0.183 8.390 1.524 1.00 94.31 72 LEU A N 1
ATOM 572 C CA . LEU A 1 72 ? -0.378 9.630 2.071 1.00 94.31 72 LEU A CA 1
ATOM 573 C C . LEU A 1 72 ? -1.812 9.881 1.586 1.00 94.31 72 LEU A C 1
ATOM 575 O O . LEU A 1 72 ? -2.688 10.206 2.387 1.00 94.31 72 LEU A O 1
ATOM 579 N N . ASN A 1 73 ? -2.066 9.732 0.285 1.00 91.12 73 ASN A N 1
ATOM 580 C CA . ASN A 1 73 ? -3.410 9.905 -0.270 1.00 91.12 73 ASN A CA 1
ATOM 581 C C . ASN A 1 73 ? -4.387 8.876 0.305 1.00 91.12 73 ASN A C 1
ATOM 583 O O . ASN A 1 73 ? -5.533 9.208 0.615 1.00 91.12 73 ASN A O 1
ATOM 587 N N . PHE A 1 74 ? -3.920 7.644 0.498 1.00 90.94 74 PHE A N 1
ATOM 588 C CA . PHE A 1 74 ? -4.732 6.603 1.097 1.00 90.94 74 PHE A CA 1
ATOM 589 C C . PHE A 1 74 ? -5.005 6.881 2.581 1.00 90.94 74 PHE A C 1
ATOM 591 O O . PHE A 1 74 ? -6.149 6.773 3.018 1.00 90.94 74 PHE A O 1
ATOM 598 N N . TRP A 1 75 ? -4.013 7.351 3.341 1.00 92.88 75 TRP A N 1
ATOM 599 C CA . TRP A 1 75 ? -4.217 7.770 4.729 1.00 92.88 75 TRP A CA 1
ATOM 600 C C . TRP A 1 75 ? -5.276 8.870 4.854 1.00 92.88 75 TRP A C 1
ATOM 602 O O . TRP A 1 75 ? -6.192 8.749 5.660 1.00 92.88 75 TRP A O 1
ATOM 612 N N . LYS A 1 76 ? -5.226 9.898 3.997 1.00 91.62 76 LYS A N 1
ATOM 613 C CA . LYS A 1 76 ? -6.246 10.964 3.964 1.00 91.62 76 LYS A CA 1
ATOM 614 C C . LYS A 1 76 ? -7.658 10.420 3.708 1.00 91.62 76 LYS A C 1
ATOM 616 O O . LYS A 1 76 ? -8.625 10.915 4.281 1.00 91.62 76 LYS A O 1
ATOM 621 N N . CYS A 1 77 ? -7.790 9.388 2.874 1.00 87.69 77 CYS A N 1
ATOM 622 C CA . CYS A 1 77 ? -9.059 8.683 2.681 1.00 87.69 77 CYS A CA 1
ATOM 623 C C . CYS A 1 77 ? -9.511 7.965 3.964 1.00 87.69 77 CYS A C 1
ATOM 625 O O . CYS A 1 77 ? -10.683 8.054 4.335 1.00 87.69 77 CYS A O 1
ATOM 627 N N . LEU A 1 78 ? -8.597 7.302 4.675 1.00 89.12 78 LEU A N 1
ATOM 628 C CA . LEU A 1 78 ? -8.917 6.633 5.938 1.00 89.12 78 LEU A CA 1
ATOM 629 C C . LEU A 1 78 ? -9.344 7.630 7.021 1.00 89.12 78 LEU A C 1
ATOM 631 O O . LEU A 1 78 ? -10.339 7.401 7.699 1.00 89.12 78 LEU A O 1
ATOM 635 N N . GLU A 1 79 ? -8.647 8.757 7.137 1.00 90.56 79 GLU A N 1
ATOM 636 C CA . GLU A 1 79 ? -8.992 9.860 8.040 1.00 90.56 79 GLU A CA 1
ATOM 637 C C . GLU A 1 79 ? -10.403 10.393 7.766 1.00 90.56 79 GLU A C 1
ATOM 639 O O . GLU A 1 79 ? -11.212 10.518 8.683 1.00 90.56 79 GLU A O 1
ATOM 644 N N . LYS A 1 80 ? -10.725 10.637 6.489 1.00 88.69 80 LYS A N 1
ATOM 645 C CA . LYS A 1 80 ? -12.019 11.188 6.070 1.00 88.69 80 LYS A CA 1
ATOM 646 C C . LYS A 1 80 ? -13.190 10.238 6.333 1.00 88.69 80 LYS A C 1
ATOM 648 O O . LYS A 1 80 ? -14.251 10.688 6.751 1.00 88.69 80 LYS A O 1
ATOM 653 N N . ASN A 1 81 ? -13.024 8.945 6.052 1.00 85.12 81 ASN A N 1
ATOM 654 C CA . ASN A 1 81 ? -14.135 7.982 6.066 1.00 85.12 81 ASN A CA 1
ATOM 655 C C . ASN A 1 81 ? -14.199 7.129 7.345 1.00 85.12 81 ASN A C 1
ATOM 657 O O . ASN A 1 81 ? -15.209 6.475 7.599 1.00 85.12 81 ASN A O 1
ATOM 661 N N . PHE A 1 82 ? -13.132 7.115 8.149 1.00 87.25 82 PHE A N 1
ATOM 662 C CA . PHE A 1 82 ? -13.005 6.287 9.351 1.00 87.25 82 PHE A CA 1
ATOM 663 C C . PHE A 1 82 ? -12.418 7.081 10.532 1.00 87.25 82 PHE A C 1
ATOM 665 O O . PHE A 1 82 ? -11.591 6.567 11.287 1.00 87.25 82 PHE A O 1
ATOM 672 N N . ASN A 1 83 ? -12.847 8.333 10.708 1.00 82.44 83 ASN A N 1
ATOM 673 C CA . ASN A 1 83 ? -12.367 9.244 11.756 1.00 82.44 83 ASN A CA 1
ATOM 674 C C . ASN A 1 83 ? -12.483 8.682 13.189 1.00 82.44 83 ASN A C 1
ATOM 676 O O . ASN A 1 83 ? -11.581 8.889 13.990 1.00 82.44 83 ASN A O 1
ATOM 680 N N . GLY A 1 84 ? -13.533 7.916 13.500 1.00 85.31 84 GLY A N 1
ATOM 681 C CA . GLY A 1 84 ? -13.745 7.302 14.817 1.00 85.31 84 GLY A CA 1
ATOM 682 C C . GLY A 1 84 ? -12.888 6.064 15.113 1.00 85.31 84 GLY A C 1
ATOM 683 O O . GLY A 1 84 ? -13.126 5.395 16.114 1.00 85.31 84 GLY A O 1
ATOM 684 N N . LYS A 1 85 ? -11.941 5.709 14.235 1.00 89.50 85 LYS A N 1
ATOM 685 C CA . LYS A 1 85 ? -11.048 4.557 14.410 1.00 89.50 85 LYS A CA 1
ATOM 686 C C . LYS A 1 85 ? -9.667 4.968 14.885 1.00 89.50 85 LYS A C 1
ATOM 688 O O . LYS A 1 85 ? -9.133 5.989 14.448 1.00 89.50 85 LYS A O 1
ATOM 693 N N . THR A 1 86 ? -9.061 4.123 15.715 1.00 92.81 86 THR A N 1
ATOM 694 C CA . THR A 1 86 ? -7.675 4.327 16.153 1.00 92.81 86 THR A CA 1
ATOM 695 C C . THR A 1 86 ? -6.701 4.180 14.981 1.00 92.81 86 THR A C 1
ATOM 697 O O . THR A 1 86 ? -7.015 3.556 13.961 1.00 92.81 86 THR A O 1
ATOM 700 N N . SER A 1 87 ? -5.489 4.720 15.123 1.00 92.19 87 SER A N 1
ATOM 701 C CA . SER A 1 87 ? -4.430 4.565 14.120 1.00 92.19 87 SER A CA 1
ATOM 702 C C . SER A 1 87 ? -4.134 3.097 13.796 1.00 92.19 87 SER A C 1
ATOM 704 O O . SER A 1 87 ? -4.031 2.725 12.628 1.00 92.19 87 SER A O 1
ATOM 706 N N . GLU A 1 88 ? -4.092 2.236 14.815 1.00 92.44 88 GLU A N 1
ATOM 707 C CA . GLU A 1 88 ? -3.933 0.789 14.646 1.00 92.44 88 GLU A CA 1
ATOM 708 C C . GLU A 1 88 ? -5.073 0.174 13.820 1.00 92.44 88 GLU A C 1
ATOM 710 O O . GLU A 1 88 ? -4.830 -0.603 12.892 1.00 92.44 88 GLU A O 1
ATOM 715 N N . GLU A 1 89 ? -6.324 0.523 14.128 1.00 92.06 89 GLU A N 1
ATOM 716 C CA . GLU A 1 89 ? -7.469 0.028 13.369 1.00 92.06 89 GLU A CA 1
ATOM 717 C C . GLU A 1 89 ? -7.421 0.487 11.908 1.00 92.06 89 GLU A C 1
ATOM 719 O O . GLU A 1 89 ? -7.739 -0.300 11.014 1.00 92.06 89 GLU A O 1
ATOM 724 N N . LYS A 1 90 ? -6.999 1.731 11.649 1.00 92.19 90 LYS A N 1
ATOM 725 C CA . LYS A 1 90 ? -6.829 2.266 10.290 1.00 92.19 90 LYS A CA 1
ATOM 726 C C . LYS A 1 90 ? -5.737 1.515 9.523 1.00 92.19 90 LYS A C 1
ATOM 728 O O . LYS A 1 90 ? -5.975 1.146 8.376 1.00 92.19 90 LYS A O 1
ATOM 733 N N . ILE A 1 91 ? -4.595 1.201 10.144 1.00 94.25 91 ILE A N 1
ATOM 734 C CA . ILE A 1 91 ? -3.531 0.390 9.518 1.00 94.25 91 ILE A CA 1
ATOM 735 C C . ILE A 1 91 ? -4.034 -1.010 9.162 1.00 94.25 91 ILE A C 1
ATOM 737 O O . ILE A 1 91 ? -3.835 -1.477 8.037 1.00 94.25 91 ILE A O 1
ATOM 741 N N . LYS A 1 92 ? -4.737 -1.670 10.090 1.00 92.81 92 LYS A N 1
ATOM 742 C CA . LYS A 1 92 ? -5.332 -2.991 9.846 1.00 92.81 92 LYS A CA 1
ATOM 743 C C . LYS A 1 92 ? -6.349 -2.946 8.703 1.00 92.81 92 LYS A C 1
ATOM 745 O O . LYS A 1 92 ? -6.349 -3.837 7.855 1.00 92.81 92 LYS A O 1
ATOM 750 N N . LEU A 1 93 ? -7.181 -1.904 8.634 1.00 90.88 93 LEU A N 1
ATOM 751 C CA . LEU A 1 93 ? -8.120 -1.706 7.526 1.00 90.88 93 LEU A CA 1
ATOM 752 C C . LEU A 1 93 ? -7.414 -1.454 6.194 1.00 90.88 93 LEU A C 1
ATOM 754 O O . LEU A 1 93 ? -7.815 -2.039 5.192 1.00 90.88 93 LEU A O 1
ATOM 758 N N . ALA A 1 94 ? -6.360 -0.638 6.183 1.00 91.69 94 ALA A N 1
ATOM 759 C CA . ALA A 1 94 ? -5.574 -0.363 4.985 1.00 91.69 94 ALA A CA 1
ATOM 760 C C . ALA A 1 94 ? -4.966 -1.651 4.413 1.00 91.69 94 ALA A C 1
ATOM 762 O O . ALA A 1 94 ? -5.147 -1.959 3.239 1.00 91.69 94 ALA A O 1
ATOM 763 N N . CYS A 1 95 ? -4.323 -2.452 5.264 1.00 93.56 95 CYS A N 1
ATOM 764 C CA . CYS A 1 95 ? -3.728 -3.735 4.885 1.00 93.56 95 CYS A CA 1
ATOM 765 C C . CYS A 1 95 ? -4.779 -4.743 4.394 1.00 93.56 95 CYS A C 1
ATOM 767 O O . CYS A 1 95 ? -4.556 -5.487 3.435 1.00 93.56 95 CYS A O 1
ATOM 769 N N . LYS A 1 96 ? -5.962 -4.741 5.016 1.00 90.56 96 LYS A N 1
ATOM 770 C CA . LYS A 1 96 ? -7.093 -5.567 4.587 1.00 90.56 96 LYS A CA 1
ATOM 771 C C . LYS A 1 96 ? -7.613 -5.140 3.212 1.00 90.56 96 LYS A C 1
ATOM 773 O O . LYS A 1 96 ? -7.863 -5.997 2.371 1.00 90.56 96 LYS A O 1
ATOM 778 N N . PHE A 1 97 ? -7.725 -3.836 2.959 1.00 87.56 97 PHE A N 1
ATOM 779 C CA . PHE A 1 97 ? -8.089 -3.318 1.641 1.00 87.56 97 PHE A CA 1
ATOM 780 C C . PHE A 1 97 ? -7.074 -3.712 0.572 1.00 87.56 97 PHE A C 1
ATOM 782 O O . PHE A 1 97 ? -7.484 -4.236 -0.454 1.00 87.56 97 PHE A O 1
ATOM 789 N N . LEU A 1 98 ? -5.775 -3.521 0.829 1.00 90.25 98 LEU A N 1
ATOM 790 C CA . LEU A 1 98 ? -4.703 -3.920 -0.092 1.00 90.25 98 LEU A CA 1
ATOM 791 C C . LEU A 1 98 ? -4.764 -5.419 -0.416 1.00 90.25 98 LEU A C 1
ATOM 793 O O . LEU A 1 98 ? -4.583 -5.823 -1.561 1.00 90.25 98 LEU A O 1
ATOM 797 N N . THR A 1 99 ? -5.102 -6.243 0.579 1.00 90.12 99 THR A N 1
ATOM 798 C CA . THR A 1 99 ? -5.333 -7.677 0.368 1.00 90.12 99 THR A CA 1
ATOM 799 C C . THR A 1 99 ? -6.507 -7.938 -0.574 1.00 90.12 99 THR A C 1
ATOM 801 O O . THR A 1 99 ? -6.382 -8.738 -1.496 1.00 90.12 99 THR A O 1
ATOM 804 N N . TYR A 1 100 ? -7.633 -7.247 -0.393 1.00 84.12 100 TYR A N 1
ATOM 805 C CA . TYR A 1 100 ? -8.803 -7.414 -1.261 1.00 84.12 100 TYR A CA 1
ATOM 806 C C . TYR A 1 100 ? -8.657 -6.794 -2.648 1.00 84.12 100 TYR A C 1
ATOM 808 O O . TYR A 1 100 ? -9.319 -7.243 -3.576 1.00 84.12 100 TYR A O 1
ATOM 816 N N . SER A 1 101 ? -7.799 -5.790 -2.804 1.00 81.94 101 SER A N 1
ATOM 817 C CA . SER A 1 101 ? -7.504 -5.179 -4.099 1.00 81.94 101 SER A CA 1
ATOM 818 C C . SER A 1 101 ? -6.391 -5.895 -4.869 1.00 81.94 101 SER A C 1
ATOM 820 O O . SER A 1 101 ? -5.968 -5.400 -5.909 1.00 81.94 101 SER A O 1
ATOM 822 N N . GLY A 1 102 ? -5.928 -7.054 -4.385 1.00 87.62 102 GLY A N 1
ATOM 823 C CA . GLY A 1 102 ? -4.997 -7.919 -5.112 1.00 87.62 102 GLY A CA 1
ATOM 824 C C . GLY A 1 102 ? -3.517 -7.573 -4.941 1.00 87.62 102 GLY A C 1
ATOM 825 O O . GLY A 1 102 ? -2.683 -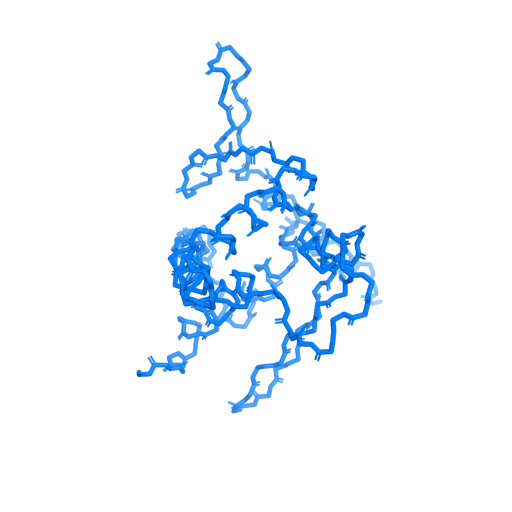8.122 -5.648 1.00 87.62 102 GLY A O 1
ATOM 826 N N . TRP A 1 103 ? -3.139 -6.716 -3.987 1.00 89.62 103 TRP A N 1
ATOM 827 C CA . TRP A 1 103 ? -1.727 -6.355 -3.773 1.00 89.62 103 TRP A CA 1
ATOM 828 C C . TRP A 1 103 ? -0.895 -7.445 -3.075 1.00 89.62 103 TRP A C 1
ATOM 830 O O . TRP A 1 103 ? 0.324 -7.307 -2.948 1.00 89.62 103 TRP A O 1
ATOM 840 N N . GLY A 1 104 ? -1.544 -8.509 -2.602 1.00 92.19 104 GLY A N 1
ATOM 841 C CA . GLY A 1 104 ? -0.961 -9.585 -1.799 1.00 92.19 104 GLY A CA 1
ATOM 842 C C . GLY A 1 104 ? -1.602 -9.681 -0.413 1.00 92.19 104 GLY A C 1
ATOM 843 O O . GLY A 1 104 ? -2.296 -8.772 0.040 1.00 92.19 104 GLY A O 1
ATOM 844 N N . LYS A 1 105 ? -1.380 -10.791 0.292 1.00 94.81 105 LYS A N 1
ATOM 845 C CA . LYS A 1 105 ? -1.910 -11.004 1.647 1.00 94.81 105 LYS A CA 1
ATOM 846 C C . LYS A 1 105 ? -1.074 -10.232 2.662 1.00 94.81 105 LYS A C 1
ATOM 848 O O . LYS A 1 105 ? 0.123 -10.478 2.771 1.00 94.81 105 LYS A O 1
ATOM 853 N N . HIS A 1 106 ? -1.712 -9.359 3.436 1.00 95.62 106 HIS A N 1
ATOM 854 C CA . HIS A 1 106 ? -1.046 -8.566 4.468 1.00 95.62 106 HIS A CA 1
ATOM 855 C C . HIS A 1 106 ? -1.344 -9.086 5.875 1.00 95.62 106 HIS A C 1
ATOM 857 O O . HIS A 1 106 ? -2.503 -9.290 6.236 1.00 95.62 106 HIS A O 1
ATOM 863 N N . GLU A 1 107 ? -0.306 -9.217 6.696 1.00 95.19 107 GLU A N 1
ATOM 864 C CA . GLU A 1 107 ? -0.406 -9.519 8.126 1.00 95.19 107 GLU A CA 1
ATOM 865 C C . GLU A 1 107 ? 0.315 -8.440 8.935 1.00 95.19 107 GLU A C 1
ATOM 867 O O . GLU A 1 107 ? 1.486 -8.146 8.692 1.00 95.19 107 GLU A O 1
ATOM 872 N N . VAL A 1 108 ? -0.399 -7.833 9.886 1.00 94.62 108 VAL A N 1
ATOM 873 C CA . VAL A 1 108 ? 0.080 -6.692 10.675 1.00 94.62 108 VAL A CA 1
ATOM 874 C C . VAL A 1 108 ? 0.402 -7.145 12.095 1.00 94.62 108 VAL A C 1
ATOM 876 O O . VAL A 1 108 ? -0.482 -7.621 12.808 1.00 94.62 108 VAL A O 1
ATOM 879 N N . PHE A 1 109 ? 1.643 -6.926 12.517 1.00 94.06 109 PHE A N 1
ATOM 880 C CA . PHE A 1 109 ? 2.138 -7.182 13.866 1.00 94.06 109 PHE A CA 1
ATOM 881 C C . PHE A 1 109 ? 2.547 -5.849 14.492 1.00 94.06 109 PHE A C 1
ATOM 883 O O . PHE A 1 109 ? 3.468 -5.190 14.011 1.00 94.06 109 PHE A O 1
ATOM 890 N N . LEU A 1 110 ? 1.842 -5.439 15.544 1.00 90.75 110 LEU A N 1
ATOM 891 C CA . LEU A 1 110 ? 2.067 -4.168 16.228 1.00 90.75 110 LEU A CA 1
ATOM 892 C C . LEU A 1 110 ? 2.546 -4.419 17.654 1.00 90.75 110 LEU A C 1
ATOM 894 O O . LEU A 1 110 ? 1.941 -5.191 18.395 1.00 90.75 110 LEU A O 1
ATOM 898 N N . THR A 1 111 ? 3.618 -3.733 18.029 1.00 87.81 111 THR A N 1
ATOM 899 C CA . THR A 1 111 ? 4.069 -3.567 19.412 1.00 87.81 111 THR A CA 1
ATOM 900 C C . THR A 1 111 ? 4.084 -2.075 19.748 1.00 87.81 111 THR A C 1
ATOM 902 O O . THR A 1 111 ? 3.835 -1.233 18.885 1.00 87.81 111 THR A O 1
ATOM 905 N N . LYS A 1 112 ? 4.401 -1.723 21.000 1.00 81.31 112 LYS A N 1
ATOM 906 C CA . LYS A 1 112 ? 4.446 -0.320 21.446 1.00 81.31 112 LYS A CA 1
ATOM 907 C C . LYS A 1 112 ? 5.370 0.560 20.588 1.00 81.31 112 LYS A C 1
ATOM 909 O O . LYS A 1 112 ? 5.062 1.728 20.389 1.00 81.31 112 LYS A O 1
ATOM 914 N N . ASN A 1 113 ? 6.468 -0.005 20.077 1.00 85.62 113 ASN A N 1
ATOM 915 C CA . ASN A 1 113 ? 7.532 0.743 19.397 1.00 85.62 113 ASN A CA 1
ATOM 916 C C . ASN A 1 113 ? 7.814 0.243 17.971 1.00 85.62 113 ASN A C 1
ATOM 918 O O . ASN A 1 113 ? 8.751 0.716 17.334 1.00 85.62 113 ASN A O 1
ATOM 922 N N . GLN A 1 114 ? 7.069 -0.751 17.482 1.00 89.88 114 GLN A N 1
ATOM 923 C CA . GLN A 1 114 ? 7.350 -1.374 16.194 1.00 89.88 114 GLN A CA 1
ATOM 924 C C . GLN A 1 114 ? 6.065 -1.773 15.475 1.00 89.88 114 GLN A C 1
ATOM 926 O O . GLN A 1 114 ? 5.141 -2.331 16.064 1.00 89.88 114 GLN A O 1
ATOM 931 N N . CYS A 1 115 ? 6.050 -1.542 14.165 1.00 93.44 115 CYS A N 1
ATOM 932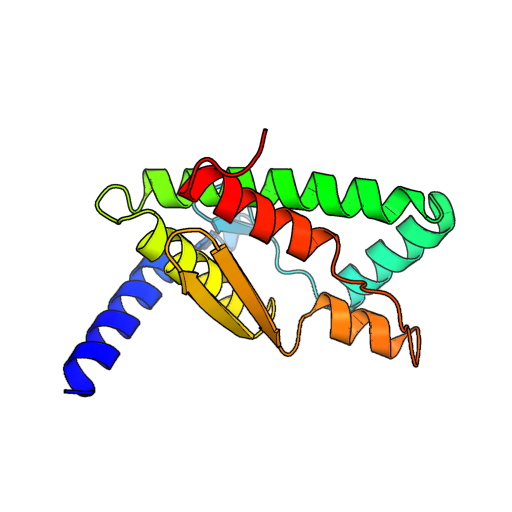 C CA . CYS A 1 115 ? 5.055 -2.076 13.251 1.00 93.44 115 CYS A CA 1
ATOM 933 C C . CYS A 1 115 ? 5.771 -2.945 12.220 1.00 93.44 115 CYS A C 1
ATOM 935 O O . CYS A 1 115 ? 6.600 -2.451 11.458 1.00 93.44 115 CYS A O 1
ATOM 937 N N . THR A 1 116 ? 5.440 -4.232 12.194 1.00 95.12 116 THR A N 1
ATOM 938 C CA . THR A 1 116 ? 5.918 -5.170 11.180 1.00 95.12 116 THR A CA 1
ATOM 939 C C . THR A 1 116 ? 4.738 -5.585 10.318 1.00 95.12 116 THR A C 1
ATOM 941 O O . THR A 1 116 ? 3.755 -6.130 10.819 1.00 95.12 116 THR A O 1
ATOM 944 N N . ILE A 1 117 ? 4.838 -5.353 9.011 1.00 96.56 117 ILE A N 1
ATOM 945 C CA . ILE A 1 117 ? 3.832 -5.778 8.037 1.00 96.56 117 ILE A CA 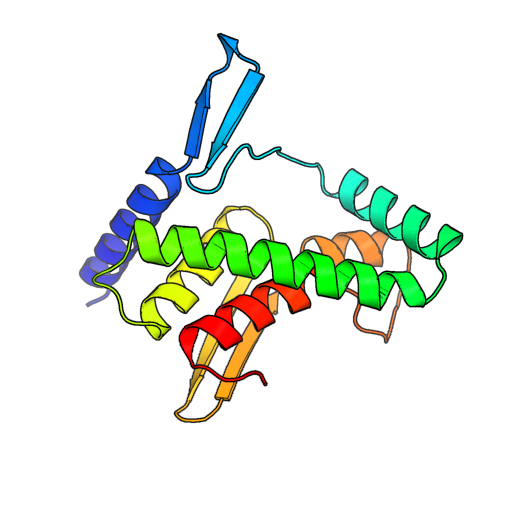1
ATOM 946 C C . ILE A 1 117 ? 4.468 -6.844 7.153 1.00 96.56 117 ILE A C 1
ATOM 948 O O . ILE A 1 117 ? 5.435 -6.574 6.444 1.00 96.56 117 ILE A O 1
ATOM 952 N N . ARG A 1 118 ? 3.933 -8.064 7.203 1.00 95.88 118 ARG A N 1
ATOM 953 C CA . ARG A 1 118 ? 4.328 -9.147 6.297 1.00 95.88 118 ARG A CA 1
ATOM 954 C C . ARG A 1 118 ? 3.402 -9.150 5.093 1.00 95.88 118 ARG A C 1
ATOM 956 O O . ARG A 1 118 ? 2.186 -9.083 5.259 1.00 95.88 118 ARG A O 1
ATOM 963 N N . VAL A 1 119 ? 3.985 -9.240 3.902 1.00 94.81 119 VAL A N 1
ATOM 964 C CA . VAL A 1 119 ? 3.251 -9.292 2.635 1.00 94.81 119 VAL A CA 1
ATOM 965 C C . VAL A 1 119 ? 3.593 -10.596 1.927 1.00 94.81 119 VAL A C 1
ATOM 967 O O . VAL A 1 119 ? 4.748 -10.827 1.578 1.00 94.81 119 VAL A O 1
ATOM 970 N N . TYR A 1 120 ? 2.591 -11.441 1.708 1.00 92.69 120 TYR A N 1
ATOM 971 C CA . TYR A 1 120 ? 2.716 -12.699 0.971 1.00 92.69 120 TYR A CA 1
ATOM 972 C C . TYR A 1 120 ? 2.062 -12.561 -0.400 1.00 92.69 120 TYR A C 1
ATOM 974 O O . TYR A 1 120 ? 1.078 -11.835 -0.539 1.00 92.69 120 TYR A O 1
ATOM 982 N N . ASN A 1 121 ? 2.576 -13.281 -1.400 1.00 89.12 121 ASN A N 1
ATOM 983 C CA . ASN A 1 121 ? 2.059 -13.251 -2.775 1.00 89.12 121 ASN A CA 1
ATOM 984 C C . ASN A 1 121 ? 1.910 -11.814 -3.303 1.00 89.12 121 ASN A C 1
ATOM 986 O O . ASN A 1 121 ? 0.877 -11.448 -3.854 1.00 89.12 121 ASN A O 1
ATOM 990 N N . SER A 1 122 ? 2.918 -10.974 -3.048 1.00 88.69 122 SER A N 1
ATOM 991 C CA . SER A 1 122 ? 2.937 -9.594 -3.534 1.00 88.69 122 SER A CA 1
ATOM 992 C C . SER A 1 122 ? 2.862 -9.591 -5.056 1.00 88.69 122 SER A C 1
ATOM 994 O O . SER A 1 122 ? 3.709 -10.219 -5.697 1.00 88.69 122 SER A O 1
ATOM 996 N N . ILE A 1 123 ? 1.914 -8.831 -5.611 1.00 86.06 123 ILE A N 1
ATOM 997 C CA . ILE A 1 123 ? 1.763 -8.644 -7.061 1.00 86.06 123 ILE A CA 1
ATOM 998 C C . ILE A 1 123 ? 3.097 -8.241 -7.702 1.00 86.06 123 ILE A C 1
ATOM 1000 O O . ILE A 1 123 ? 3.529 -8.863 -8.659 1.00 86.06 123 ILE A O 1
ATOM 1004 N N . ILE A 1 124 ? 3.844 -7.315 -7.087 1.00 82.62 124 ILE A N 1
ATOM 1005 C CA . ILE A 1 124 ? 5.150 -6.860 -7.596 1.00 82.62 124 ILE A CA 1
ATOM 1006 C C . ILE A 1 124 ? 6.209 -7.969 -7.532 1.00 82.62 124 ILE A C 1
ATOM 1008 O O . ILE A 1 124 ? 7.012 -8.114 -8.451 1.00 82.62 124 ILE A O 1
ATOM 1012 N N . SER A 1 125 ? 6.241 -8.760 -6.453 1.00 81.81 125 SER A N 1
ATOM 1013 C CA . SER A 1 125 ? 7.249 -9.820 -6.313 1.00 81.81 125 SER A CA 1
ATOM 1014 C C . SER A 1 125 ? 7.000 -10.968 -7.287 1.00 81.81 125 SER A C 1
ATOM 1016 O O . SER A 1 125 ? 7.955 -11.450 -7.894 1.00 81.81 125 SER A O 1
ATOM 1018 N N . ASN A 1 126 ? 5.742 -11.379 -7.456 1.00 75.12 126 ASN A N 1
ATOM 1019 C CA . ASN A 1 126 ? 5.357 -12.428 -8.398 1.00 75.12 126 ASN A CA 1
ATOM 1020 C C . ASN A 1 126 ? 5.650 -11.999 -9.839 1.00 75.12 126 ASN A C 1
ATOM 1022 O O . ASN A 1 126 ? 6.350 -12.706 -10.561 1.00 75.12 126 ASN A O 1
ATOM 1026 N N . SER A 1 127 ? 5.220 -10.790 -10.200 1.00 67.56 127 SER A N 1
ATOM 1027 C CA . SER A 1 127 ? 5.547 -10.124 -11.460 1.00 67.56 127 SER A CA 1
ATOM 1028 C C . SER A 1 127 ? 7.047 -10.128 -11.770 1.00 67.56 127 SER A C 1
ATOM 1030 O O . SER A 1 127 ? 7.458 -10.482 -12.874 1.00 67.56 127 SER A O 1
ATOM 1032 N N . TYR A 1 128 ? 7.886 -9.774 -10.792 1.00 69.00 128 TYR A N 1
ATOM 1033 C CA . TYR A 1 128 ? 9.333 -9.701 -10.994 1.00 69.00 128 TYR A CA 1
ATOM 1034 C C . TYR A 1 128 ? 9.987 -11.081 -11.143 1.00 69.00 128 TYR A C 1
ATOM 1036 O O . TYR A 1 128 ? 10.828 -11.261 -12.021 1.00 69.00 128 TYR A O 1
ATOM 1044 N N . LYS A 1 129 ? 9.576 -12.074 -10.337 1.00 65.44 129 LYS A N 1
ATOM 1045 C CA . LYS A 1 129 ? 10.090 -13.456 -10.422 1.00 65.44 129 LYS A CA 1
ATOM 1046 C C . LYS A 1 129 ? 9.884 -14.074 -11.804 1.00 65.44 129 LYS A C 1
ATOM 1048 O O . LYS A 1 129 ? 10.753 -14.803 -12.268 1.00 65.44 129 LYS A O 1
ATOM 1053 N N . ASN A 1 130 ? 8.779 -13.743 -12.472 1.00 60.47 130 ASN A N 1
ATOM 1054 C CA . ASN A 1 130 ? 8.479 -14.249 -13.811 1.00 60.47 130 ASN A CA 1
ATOM 1055 C C . ASN A 1 130 ? 9.463 -13.749 -14.888 1.00 60.47 130 ASN A C 1
ATOM 1057 O O . ASN A 1 130 ? 9.597 -14.399 -15.921 1.00 60.47 130 ASN A O 1
ATOM 1061 N N . LYS A 1 131 ? 10.163 -12.624 -14.665 1.00 61.06 131 LYS A N 1
ATOM 1062 C CA . LYS A 1 131 ? 11.170 -12.079 -15.601 1.00 61.06 131 LYS A CA 1
ATOM 1063 C C . LYS A 1 131 ? 12.614 -12.232 -15.121 1.00 61.06 131 LYS A C 1
ATOM 1065 O O . LYS A 1 131 ? 13.522 -12.315 -15.942 1.00 61.06 131 LYS A O 1
ATOM 1070 N N . HIS A 1 132 ? 12.824 -12.282 -13.810 1.00 60.69 132 HIS A N 1
ATOM 1071 C CA . HIS A 1 132 ? 14.132 -12.400 -13.176 1.00 60.69 132 HIS A CA 1
ATOM 1072 C C . HIS A 1 132 ? 14.078 -13.544 -12.158 1.00 60.69 132 HIS A C 1
ATOM 1074 O O . HIS A 1 132 ? 13.775 -13.344 -10.978 1.00 60.69 132 HIS A O 1
ATOM 1080 N N . PHE A 1 133 ? 14.336 -14.766 -12.632 1.00 47.28 133 PHE A N 1
ATOM 1081 C CA . PHE A 1 133 ? 14.520 -15.934 -11.770 1.00 47.28 133 PHE A CA 1
ATOM 1082 C C . PHE A 1 133 ? 15.663 -15.633 -10.780 1.00 47.28 133 PHE A C 1
ATOM 1084 O O . PHE A 1 133 ? 16.783 -15.368 -11.201 1.00 47.28 133 PHE A O 1
ATOM 1091 N N . ASN A 1 134 ? 15.374 -15.667 -9.474 1.00 52.62 134 ASN A N 1
ATOM 1092 C CA . ASN A 1 134 ? 16.325 -15.474 -8.363 1.00 52.62 134 ASN A CA 1
ATOM 1093 C C . ASN A 1 134 ? 16.948 -14.071 -8.204 1.00 52.62 134 ASN A C 1
ATOM 1095 O O . ASN A 1 134 ? 18.162 -13.899 -8.263 1.00 52.62 134 ASN A O 1
ATOM 1099 N N . SER A 1 135 ? 16.129 -13.061 -7.894 1.00 59.38 135 SER A N 1
ATOM 1100 C CA . SER A 1 135 ? 16.641 -11.841 -7.252 1.00 59.38 135 SER A CA 1
ATOM 1101 C C . SER A 1 135 ? 16.752 -12.033 -5.736 1.00 59.38 135 SER A C 1
ATOM 1103 O O . SER A 1 135 ? 15.730 -12.068 -5.051 1.00 59.38 135 SER A O 1
ATOM 1105 N N . ASP A 1 136 ? 17.978 -12.050 -5.203 1.00 66.75 136 ASP A N 1
ATOM 1106 C CA . ASP A 1 136 ? 18.254 -11.963 -3.753 1.00 66.75 136 ASP A CA 1
ATOM 1107 C C . ASP A 1 136 ? 17.961 -10.565 -3.174 1.00 66.75 136 ASP A C 1
ATOM 1109 O O . ASP A 1 136 ? 18.009 -10.337 -1.964 1.00 66.75 136 ASP A O 1
ATOM 1113 N N . LYS A 1 137 ? 17.660 -9.591 -4.041 1.00 74.88 137 LYS A N 1
ATOM 1114 C CA . LYS A 1 137 ? 17.384 -8.205 -3.660 1.00 74.88 137 LYS A CA 1
ATOM 1115 C C . LYS A 1 137 ? 15.876 -7.970 -3.501 1.00 74.88 137 LYS A C 1
ATOM 1117 O O . LYS A 1 137 ? 15.092 -8.496 -4.295 1.00 74.88 137 LYS A O 1
ATOM 1122 N N . PRO A 1 138 ? 15.447 -7.150 -2.523 1.00 81.50 138 PRO A N 1
ATOM 1123 C CA . PRO A 1 138 ? 14.046 -6.766 -2.376 1.00 81.50 138 PRO A CA 1
ATOM 1124 C C . PRO A 1 138 ? 13.583 -5.934 -3.579 1.00 81.50 138 PRO A C 1
ATOM 1126 O O . PRO A 1 138 ? 14.274 -5.005 -3.979 1.00 81.50 138 PRO A O 1
ATOM 1129 N N . THR A 1 139 ? 12.401 -6.242 -4.120 1.00 84.69 139 THR A N 1
ATOM 1130 C CA . THR A 1 139 ? 11.874 -5.632 -5.362 1.00 84.69 139 THR A CA 1
ATOM 1131 C C . THR A 1 139 ? 10.619 -4.779 -5.150 1.00 84.69 139 THR A C 1
ATOM 1133 O O . THR A 1 139 ? 10.254 -3.963 -5.992 1.00 84.69 139 THR A O 1
ATOM 1136 N N . CYS A 1 140 ? 9.943 -4.918 -4.006 1.00 89.00 140 CYS A N 1
ATOM 1137 C CA . CYS A 1 140 ? 8.656 -4.273 -3.718 1.00 89.00 140 CYS A CA 1
ATOM 1138 C C . CYS A 1 140 ? 8.792 -2.805 -3.259 1.00 89.00 140 CYS A C 1
ATOM 1140 O O . CYS A 1 140 ? 8.137 -2.397 -2.300 1.00 89.00 140 CYS A O 1
ATOM 1142 N N . HIS A 1 141 ? 9.633 -1.997 -3.913 1.00 91.75 141 HIS A N 1
ATOM 1143 C CA . HIS A 1 141 ? 9.960 -0.632 -3.471 1.00 91.75 141 HIS A CA 1
ATOM 1144 C C . HIS A 1 141 ? 8.740 0.298 -3.406 1.00 91.75 141 HIS A C 1
ATOM 1146 O O . HIS A 1 141 ? 8.561 1.008 -2.417 1.00 91.75 141 HIS A O 1
ATOM 1152 N N . LEU A 1 142 ? 7.864 0.250 -4.416 1.00 91.81 142 LEU A N 1
ATOM 1153 C CA . LEU A 1 142 ? 6.632 1.046 -4.445 1.00 91.81 142 LEU A CA 1
ATOM 1154 C C . LEU A 1 142 ? 5.686 0.674 -3.300 1.00 91.81 142 LEU A C 1
ATOM 1156 O O . LEU A 1 142 ? 5.192 1.544 -2.584 1.00 91.81 142 LEU A O 1
ATOM 1160 N N . HIS A 1 143 ? 5.461 -0.624 -3.098 1.00 93.69 143 HIS A N 1
ATOM 1161 C CA . HIS A 1 143 ? 4.574 -1.106 -2.045 1.00 93.69 143 HIS A CA 1
ATOM 1162 C C . HIS A 1 143 ? 5.146 -0.818 -0.651 1.00 93.69 143 HIS A C 1
ATOM 1164 O O . HIS A 1 143 ? 4.417 -0.387 0.239 1.00 93.69 143 HIS A O 1
ATOM 1170 N N . CYS A 1 144 ? 6.464 -0.956 -0.489 1.00 94.88 144 CYS A N 1
ATOM 1171 C CA . CYS A 1 144 ? 7.173 -0.574 0.726 1.00 94.88 144 CYS A CA 1
ATOM 1172 C C . CYS A 1 144 ? 6.956 0.911 1.055 1.00 94.88 144 CYS A C 1
ATOM 1174 O O . CYS A 1 144 ? 6.524 1.229 2.159 1.00 94.88 144 CYS A O 1
ATOM 1176 N N . GLY A 1 145 ? 7.148 1.817 0.088 1.00 96.44 145 GLY A N 1
ATOM 1177 C CA . GLY A 1 145 ? 6.915 3.250 0.295 1.00 96.44 145 GLY A CA 1
ATOM 1178 C C . GLY A 1 145 ? 5.476 3.575 0.705 1.00 96.44 145 GLY A C 1
ATOM 1179 O O . GLY A 1 145 ? 5.253 4.411 1.582 1.00 96.44 145 GLY A O 1
ATOM 1180 N N . LEU A 1 146 ? 4.494 2.882 0.120 1.00 95.94 146 LEU A N 1
ATOM 1181 C CA . LEU A 1 146 ? 3.083 3.012 0.491 1.00 95.94 146 LEU A CA 1
ATOM 1182 C C . LEU A 1 146 ? 2.854 2.615 1.951 1.00 95.94 146 LEU A C 1
ATOM 1184 O O . LEU A 1 146 ? 2.297 3.404 2.717 1.00 95.94 146 LEU A O 1
ATOM 1188 N N . LEU A 1 147 ? 3.295 1.416 2.340 1.00 96.62 147 LEU A N 1
ATOM 1189 C CA . LEU A 1 147 ? 3.097 0.881 3.688 1.00 96.62 147 LEU A CA 1
ATOM 1190 C C . LEU A 1 147 ? 3.833 1.713 4.741 1.00 96.62 147 LEU A C 1
ATOM 1192 O O . LEU A 1 147 ? 3.239 2.059 5.761 1.00 96.62 147 LEU A O 1
ATOM 1196 N N . VAL A 1 148 ? 5.082 2.105 4.471 1.00 96.12 148 VAL A N 1
ATOM 1197 C CA . VAL A 1 148 ? 5.852 2.984 5.361 1.00 96.12 148 VAL A CA 1
ATOM 1198 C C . VAL A 1 148 ? 5.112 4.296 5.569 1.00 96.12 148 VAL A C 1
ATOM 1200 O O . VAL A 1 148 ? 4.915 4.695 6.712 1.00 96.12 148 VAL A O 1
ATOM 1203 N N . LYS A 1 149 ? 4.609 4.944 4.508 1.00 96.69 149 LYS A N 1
ATOM 1204 C CA . LYS A 1 149 ? 3.909 6.222 4.688 1.00 96.69 149 LYS A CA 1
ATOM 1205 C C . LYS A 1 149 ? 2.600 6.087 5.464 1.00 96.69 149 LYS A C 1
ATOM 1207 O O . LYS A 1 149 ? 2.228 7.014 6.180 1.00 96.69 149 LYS A O 1
ATOM 1212 N N . LEU A 1 150 ? 1.903 4.956 5.362 1.00 95.12 150 LEU A N 1
ATOM 1213 C CA . LEU A 1 150 ? 0.747 4.688 6.220 1.00 95.12 150 LEU A CA 1
ATOM 1214 C C . LEU A 1 150 ? 1.162 4.628 7.697 1.00 95.12 150 LEU A C 1
ATOM 1216 O O . LEU A 1 150 ? 0.541 5.289 8.525 1.00 95.12 150 LEU A O 1
ATOM 1220 N N . VAL A 1 151 ? 2.228 3.887 8.017 1.00 94.94 151 VAL A N 1
ATOM 1221 C CA . VAL A 1 151 ? 2.749 3.742 9.388 1.00 94.94 151 VAL A CA 1
ATOM 1222 C C . VAL A 1 151 ? 3.278 5.074 9.937 1.00 94.94 151 VAL A C 1
ATOM 1224 O O . VAL A 1 151 ? 2.937 5.429 11.064 1.00 94.94 151 VAL A O 1
ATOM 1227 N N . GLU A 1 152 ? 4.027 5.842 9.136 1.00 94.75 152 GLU A N 1
ATOM 1228 C CA . GLU A 1 152 ? 4.511 7.188 9.489 1.00 94.75 152 GLU A CA 1
ATOM 1229 C C . GLU A 1 152 ? 3.348 8.083 9.939 1.00 94.75 152 GLU A C 1
ATOM 1231 O O . GLU A 1 152 ? 3.413 8.703 10.995 1.00 94.75 152 GLU A O 1
ATOM 1236 N N . ASN A 1 153 ? 2.257 8.128 9.168 1.00 94.25 153 ASN A N 1
ATOM 1237 C CA . ASN A 1 153 ? 1.104 8.967 9.502 1.00 94.25 153 ASN A CA 1
ATOM 1238 C C . ASN A 1 153 ? 0.290 8.431 10.692 1.00 94.25 153 ASN A C 1
ATOM 1240 O O . ASN A 1 153 ? -0.310 9.211 11.424 1.00 94.25 153 ASN A O 1
ATOM 1244 N N . ALA A 1 154 ? 0.250 7.112 10.883 1.00 92.38 154 ALA A N 1
ATOM 1245 C CA . ALA A 1 154 ? -0.484 6.478 11.973 1.00 92.38 154 ALA A CA 1
ATOM 1246 C C . ALA A 1 154 ? 0.150 6.739 13.348 1.00 92.38 154 ALA A C 1
ATOM 1248 O O . ALA A 1 154 ? -0.578 6.920 14.327 1.00 92.38 154 ALA A O 1
ATOM 1249 N N . PHE A 1 155 ? 1.483 6.744 13.420 1.00 90.81 155 PHE A N 1
ATOM 1250 C CA . PHE A 1 155 ? 2.221 6.764 14.688 1.00 90.81 155 PHE A CA 1
ATOM 1251 C C . PHE A 1 155 ? 3.197 7.940 14.836 1.00 90.81 155 PHE A C 1
ATOM 1253 O O . PHE A 1 155 ? 3.839 8.065 15.875 1.00 90.81 155 PHE A O 1
ATOM 1260 N N . GLY A 1 156 ? 3.332 8.797 13.820 1.00 84.06 156 GLY A N 1
ATOM 1261 C CA . GLY A 1 156 ? 4.314 9.888 13.808 1.00 84.06 156 GLY A CA 1
ATOM 1262 C C . GLY A 1 156 ? 5.764 9.405 13.689 1.00 84.06 156 GLY A C 1
ATOM 1263 O O . GLY A 1 156 ? 6.695 10.155 13.965 1.00 84.06 156 GLY A O 1
ATOM 1264 N N . TRP A 1 157 ? 5.974 8.143 13.310 1.00 78.69 157 TRP A N 1
ATOM 1265 C CA . TRP A 1 157 ? 7.297 7.534 13.193 1.00 78.69 157 TRP A CA 1
ATOM 1266 C C . TRP A 1 157 ? 7.887 7.832 11.822 1.00 78.69 157 TRP A C 1
ATOM 1268 O O . TRP A 1 157 ? 7.732 7.029 10.913 1.00 78.69 157 TRP A O 1
ATOM 1278 N N . GLY A 1 158 ? 8.518 8.990 11.654 1.00 59.88 158 GLY A N 1
ATOM 1279 C CA . GLY A 1 158 ? 9.158 9.374 10.396 1.00 59.88 158 GLY A CA 1
ATOM 1280 C C . GLY A 1 158 ? 9.417 10.869 10.338 1.00 59.88 158 GLY A C 1
ATOM 1281 O O . GLY A 1 158 ? 8.565 11.615 9.854 1.00 59.88 158 GLY A O 1
ATOM 1282 N N . GLY A 1 159 ? 10.573 11.272 10.868 1.00 43.34 159 GLY A N 1
ATOM 1283 C CA . GLY A 1 159 ? 11.233 12.534 10.529 1.00 43.34 159 GLY A CA 1
ATOM 1284 C C . GLY A 1 159 ? 12.044 12.367 9.255 1.00 43.34 159 GLY A C 1
ATOM 1285 O O . GLY A 1 159 ? 12.632 11.274 9.091 1.00 43.34 159 GLY A O 1
#

Secondary structure (DSSP, 8-state):
-HHHHHHHHHHHHHHHHTT-EEETTTTEEEETTEEE----HHHHHHHHHHHHHHHGGGHHHHHHHHHHHHHHHHHHHHHHH-TTS-HHHHHHHHHHHHHHTTS-EEEEEE-SS-EEEEEES-HHHHHHHTTSTT--S---HHHHHHHHHHHHHHH----